Protein AF-A0AAU6Z5T1-F1 (afdb_monomer)

pLDDT: mean 82.78, std 9.33, range [44.53, 91.5]

Secondary structure (DSSP, 8-state):
--HHHHHHHHHHHHSTT--HHHHHHTS-HHHHHHHHHHHHHHHTSSSPPTTHHHHHHHHHHHHHHHHHHS--

Structure (mmCIF, N/CA/C/O backbone):
data_AF-A0AAU6Z5T1-F1
#
_entry.id   AF-A0AAU6Z5T1-F1
#
loop_
_atom_site.group_PDB
_atom_site.id
_atom_site.type_symbol
_atom_site.label_atom_id
_atom_site.label_alt_id
_atom_site.label_comp_id
_atom_site.label_asym_id
_atom_site.label_entity_id
_atom_site.label_seq_id
_atom_site.pdbx_PDB_ins_code
_atom_site.Cartn_x
_atom_site.Cartn_y
_atom_site.Cartn_z
_atom_site.occupancy
_atom_s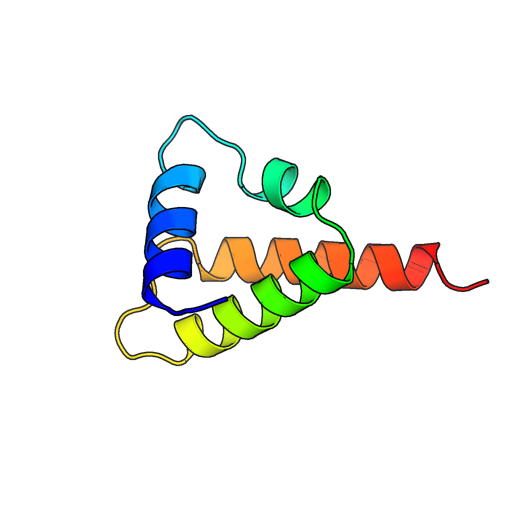ite.B_iso_or_equiv
_atom_site.auth_seq_id
_atom_site.auth_comp_id
_atom_site.auth_asym_id
_atom_site.auth_atom_id
_atom_site.pdbx_PDB_model_num
ATOM 1 N N . MET A 1 1 ? 4.597 -7.190 6.216 1.00 69.19 1 MET A N 1
ATOM 2 C CA . MET A 1 1 ? 4.293 -5.815 6.729 1.0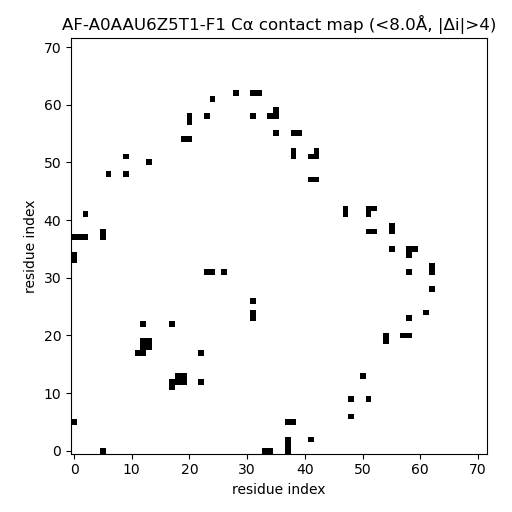0 69.19 1 MET A CA 1
ATOM 3 C C . MET A 1 1 ? 3.223 -5.868 7.838 1.00 69.19 1 MET A C 1
ATOM 5 O O . MET A 1 1 ? 2.373 -6.744 7.766 1.00 69.19 1 MET A O 1
ATOM 9 N N . ASN A 1 2 ? 3.247 -5.021 8.886 1.00 83.19 2 ASN A N 1
ATOM 10 C CA . ASN A 1 2 ? 2.210 -5.034 9.949 1.00 83.19 2 ASN A CA 1
ATOM 11 C C . ASN A 1 2 ? 1.095 -3.988 9.699 1.00 83.19 2 ASN A C 1
ATOM 13 O O . ASN A 1 2 ? 1.269 -3.073 8.896 1.00 83.19 2 ASN A O 1
ATOM 17 N N . GLN A 1 3 ? -0.042 -4.095 10.404 1.00 79.62 3 GLN A N 1
ATOM 18 C CA . GLN A 1 3 ? -1.208 -3.214 10.200 1.00 79.62 3 GLN A CA 1
ATOM 19 C C . GLN A 1 3 ? -0.928 -1.728 10.494 1.00 79.62 3 GLN A C 1
ATOM 21 O O . GLN A 1 3 ? -1.432 -0.853 9.792 1.00 79.62 3 GLN A O 1
ATOM 26 N N . LYS A 1 4 ? -0.120 -1.419 11.515 1.00 82.62 4 LYS A N 1
ATOM 27 C CA . LYS A 1 4 ? 0.217 -0.033 11.880 1.00 82.62 4 LYS A CA 1
ATOM 28 C C . LYS A 1 4 ? 1.114 0.623 10.833 1.00 82.62 4 LYS A C 1
ATOM 30 O O . LYS A 1 4 ? 0.887 1.774 10.465 1.00 82.62 4 LYS A O 1
ATOM 35 N N . ASP A 1 5 ? 2.100 -0.114 10.338 1.00 85.69 5 ASP A N 1
ATOM 36 C CA . ASP A 1 5 ? 2.992 0.333 9.272 1.00 85.69 5 ASP A CA 1
ATOM 37 C C . ASP A 1 5 ? 2.231 0.504 7.955 1.00 85.69 5 ASP A C 1
ATOM 39 O O . ASP A 1 5 ? 2.450 1.490 7.253 1.00 85.69 5 ASP A O 1
ATOM 43 N N . LEU A 1 6 ? 1.266 -0.377 7.665 1.00 84.25 6 LEU A N 1
ATOM 44 C CA . LEU A 1 6 ? 0.345 -0.214 6.540 1.00 84.25 6 LEU A CA 1
ATOM 45 C C . LEU A 1 6 ? -0.501 1.045 6.662 1.00 84.25 6 LEU A C 1
ATOM 47 O O . LEU A 1 6 ? -0.518 1.843 5.732 1.00 84.25 6 LEU A O 1
ATOM 51 N N . ALA A 1 7 ? -1.149 1.274 7.802 1.00 81.69 7 ALA A N 1
ATOM 52 C CA . ALA 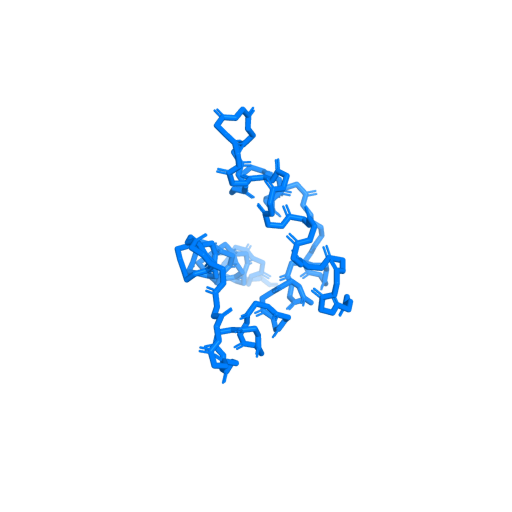A 1 7 ? -1.944 2.479 8.008 1.00 81.69 7 ALA A CA 1
ATOM 53 C C . ALA A 1 7 ? -1.099 3.755 7.849 1.00 81.69 7 ALA A C 1
ATOM 55 O O . ALA A 1 7 ? -1.538 4.716 7.222 1.00 81.69 7 ALA A O 1
ATOM 56 N N . ARG A 1 8 ? 0.143 3.752 8.353 1.00 83.69 8 ARG A N 1
ATOM 57 C CA . ARG A 1 8 ? 1.074 4.877 8.194 1.00 83.69 8 ARG A CA 1
ATOM 58 C C . ARG A 1 8 ? 1.527 5.061 6.746 1.00 83.69 8 ARG A C 1
ATOM 60 O O . ARG A 1 8 ? 1.637 6.196 6.288 1.00 83.69 8 ARG A O 1
ATOM 67 N N . TYR A 1 9 ? 1.793 3.969 6.033 1.00 83.62 9 TYR A N 1
ATOM 68 C CA . TYR A 1 9 ? 2.118 3.996 4.609 1.00 83.62 9 TYR A CA 1
ATOM 69 C C . TYR A 1 9 ? 0.951 4.561 3.795 1.00 83.62 9 TYR A C 1
ATOM 71 O O . TYR A 1 9 ? 1.159 5.455 2.980 1.00 83.62 9 TYR A O 1
ATOM 79 N N . LEU A 1 10 ? -0.271 4.096 4.059 1.00 82.19 10 LEU A N 1
ATOM 80 C CA . LEU A 1 10 ? -1.491 4.581 3.422 1.00 82.19 10 LEU A CA 1
ATOM 81 C C . LEU A 1 10 ? -1.693 6.070 3.687 1.00 82.19 10 LEU A C 1
ATOM 83 O O . LEU A 1 10 ? -1.783 6.839 2.743 1.00 82.19 10 LEU A O 1
ATOM 87 N N . ALA A 1 11 ? -1.663 6.498 4.949 1.00 80.75 11 ALA A N 1
ATOM 88 C CA . ALA A 1 11 ? -1.830 7.905 5.300 1.00 80.75 11 ALA A CA 1
ATOM 89 C C . ALA A 1 11 ? -0.775 8.805 4.637 1.00 80.75 11 ALA A C 1
ATOM 91 O O . ALA A 1 11 ? -1.084 9.911 4.227 1.00 80.75 11 ALA A O 1
ATOM 92 N N . ARG A 1 12 ? 0.469 8.333 4.492 1.00 80.56 12 ARG A N 1
ATOM 93 C CA . ARG A 1 12 ? 1.551 9.120 3.884 1.00 80.56 12 ARG A CA 1
ATOM 94 C C . ARG A 1 12 ? 1.501 9.183 2.357 1.00 80.56 12 ARG A C 1
ATOM 96 O O . ARG A 1 12 ? 2.002 10.148 1.792 1.00 80.56 12 ARG A O 1
ATOM 103 N N . ASN A 1 13 ? 1.016 8.133 1.700 1.00 77.50 13 ASN A N 1
ATOM 104 C CA . ASN A 1 13 ? 0.990 8.058 0.236 1.00 77.50 13 ASN A CA 1
ATOM 105 C C . ASN A 1 13 ? -0.403 8.321 -0.352 1.00 77.50 13 ASN A C 1
ATOM 107 O O . ASN A 1 13 ? -0.533 8.345 -1.563 1.00 77.50 13 ASN A O 1
ATOM 111 N N . LEU A 1 14 ? -1.439 8.479 0.472 1.00 74.12 14 LEU A N 1
ATOM 112 C CA . LEU A 1 14 ? -2.768 8.924 0.038 1.00 74.12 14 LEU A CA 1
ATOM 11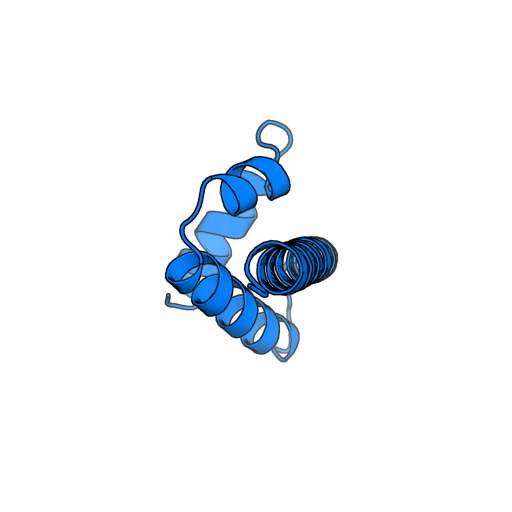3 C C . LEU A 1 14 ? -3.035 10.396 0.380 1.00 74.12 14 LEU A C 1
ATOM 115 O O . LEU A 1 14 ? -4.006 10.956 -0.114 1.00 74.12 14 LEU A O 1
ATOM 119 N N . ASP A 1 15 ? -2.190 11.014 1.207 1.00 71.12 15 ASP A N 1
ATOM 120 C CA . ASP A 1 15 ? -2.167 12.464 1.394 1.00 71.12 15 ASP A CA 1
ATOM 121 C C . ASP A 1 15 ? -1.546 13.130 0.151 1.00 71.12 15 ASP A C 1
ATOM 123 O O . ASP A 1 15 ? -0.560 12.621 -0.389 1.00 71.12 15 ASP A O 1
ATOM 127 N N . ASP A 1 16 ? -2.153 14.239 -0.285 1.00 57.12 16 ASP A N 1
ATOM 128 C CA . ASP A 1 16 ? -2.220 14.886 -1.621 1.00 57.12 16 ASP A CA 1
ATOM 129 C C . ASP A 1 16 ? -0.908 15.064 -2.436 1.00 57.12 16 ASP A C 1
ATOM 131 O O . ASP A 1 16 ? -0.911 15.590 -3.544 1.00 57.12 16 ASP A O 1
ATOM 135 N N . THR A 1 17 ? 0.247 14.639 -1.921 1.00 56.84 17 THR A N 1
ATOM 136 C CA . THR A 1 17 ? 1.585 14.925 -2.468 1.00 56.84 17 THR A CA 1
ATOM 137 C C . THR A 1 17 ? 2.373 13.714 -2.972 1.00 56.84 17 THR A C 1
ATOM 139 O O . THR A 1 17 ? 3.449 13.897 -3.550 1.00 56.84 17 THR A O 1
ATOM 142 N N . ARG A 1 18 ? 1.900 12.475 -2.785 1.00 67.19 18 ARG A N 1
ATOM 143 C CA . ARG A 1 18 ? 2.605 11.271 -3.263 1.00 67.19 18 ARG A CA 1
ATOM 144 C C . ARG A 1 18 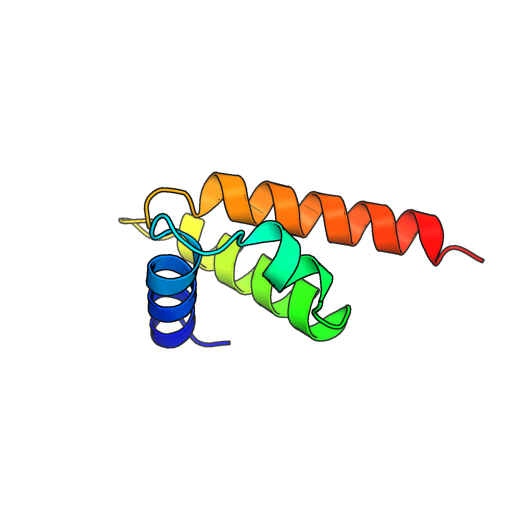? 1.683 10.356 -4.041 1.00 67.19 18 ARG A C 1
ATOM 146 O O . ARG A 1 18 ? 0.645 9.973 -3.539 1.00 67.19 18 ARG A O 1
ATOM 153 N N . ASP A 1 19 ? 2.107 9.967 -5.239 1.00 77.38 19 ASP A N 1
ATOM 154 C CA . ASP A 1 19 ? 1.414 8.959 -6.035 1.00 77.38 19 ASP A CA 1
ATOM 155 C C . ASP A 1 19 ? 1.714 7.559 -5.457 1.00 77.38 19 ASP A C 1
ATOM 157 O O . ASP A 1 19 ? 2.855 7.079 -5.542 1.00 77.38 19 ASP A O 1
ATOM 161 N N . PRO A 1 20 ? 0.735 6.895 -4.817 1.00 75.88 20 PRO A N 1
ATOM 162 C CA . PRO A 1 20 ? 0.961 5.611 -4.161 1.00 75.88 20 PRO A CA 1
ATOM 163 C C . PRO A 1 20 ? 1.208 4.496 -5.187 1.00 75.88 20 PRO A C 1
ATOM 165 O O . PRO A 1 20 ? 1.921 3.538 -4.888 1.00 75.88 20 PRO A O 1
ATOM 168 N N . ALA A 1 21 ? 0.687 4.645 -6.410 1.00 76.69 21 ALA A N 1
ATOM 169 C CA . ALA A 1 21 ? 0.920 3.732 -7.521 1.00 76.69 21 ALA A CA 1
ATOM 170 C C . ALA A 1 21 ? 2.394 3.740 -7.936 1.00 76.69 21 ALA A C 1
ATOM 172 O O . ALA A 1 21 ? 3.018 2.690 -8.059 1.00 76.69 21 ALA A O 1
ATOM 173 N N . ALA A 1 22 ? 2.989 4.921 -8.099 1.00 81.19 22 ALA A N 1
ATOM 174 C CA . ALA A 1 22 ? 4.397 5.086 -8.424 1.00 81.19 22 ALA A CA 1
ATOM 175 C C . ALA A 1 22 ? 5.295 4.509 -7.324 1.00 81.19 22 ALA A C 1
ATOM 177 O O . ALA A 1 22 ? 6.287 3.844 -7.629 1.00 81.19 22 ALA A O 1
ATOM 178 N N . ALA A 1 23 ? 4.928 4.705 -6.052 1.00 81.00 23 ALA A N 1
ATOM 179 C CA . ALA A 1 23 ? 5.639 4.099 -4.931 1.00 81.00 23 ALA A CA 1
ATOM 180 C C . ALA A 1 23 ? 5.577 2.564 -4.982 1.00 81.00 23 ALA A C 1
ATOM 182 O O . ALA A 1 23 ? 6.609 1.921 -4.816 1.00 81.00 23 ALA A O 1
ATOM 183 N N . ALA A 1 24 ? 4.405 1.986 -5.261 1.00 81.25 24 ALA A N 1
ATOM 184 C CA . ALA A 1 24 ? 4.231 0.544 -5.420 1.00 81.25 24 ALA A CA 1
ATOM 185 C C . ALA A 1 24 ? 5.023 -0.009 -6.619 1.00 81.25 24 ALA A C 1
ATOM 187 O O . ALA A 1 24 ? 5.695 -1.030 -6.509 1.00 81.25 24 ALA A O 1
ATOM 188 N N . ARG A 1 25 ? 5.040 0.702 -7.750 1.00 81.88 25 ARG A N 1
ATOM 189 C CA . ARG A 1 25 ? 5.784 0.299 -8.955 1.00 81.88 25 ARG A CA 1
ATOM 190 C C . ARG A 1 25 ? 7.297 0.276 -8.755 1.00 81.88 25 ARG A C 1
ATOM 192 O O . ARG A 1 25 ? 7.981 -0.515 -9.397 1.00 81.88 25 ARG A O 1
ATOM 199 N N . ALA A 1 26 ? 7.820 1.102 -7.856 1.00 85.00 26 ALA A N 1
ATOM 200 C CA . ALA A 1 26 ? 9.234 1.089 -7.492 1.00 85.00 26 ALA A CA 1
ATOM 201 C C . ALA A 1 26 ? 9.622 -0.085 -6.566 1.00 85.00 26 ALA A C 1
ATOM 203 O O . ALA A 1 26 ? 10.809 -0.289 -6.318 1.00 85.00 26 ALA A O 1
ATOM 204 N N . MET A 1 27 ? 8.652 -0.841 -6.037 1.00 85.62 27 MET A N 1
ATOM 205 C CA . MET A 1 27 ? 8.902 -1.986 -5.158 1.00 85.62 27 MET A CA 1
ATOM 206 C C . MET A 1 27 ? 9.243 -3.251 -5.958 1.00 85.62 27 MET A C 1
ATOM 208 O O . MET A 1 27 ? 8.802 -3.437 -7.096 1.00 85.62 27 MET A O 1
ATOM 212 N N . SER A 1 28 ? 10.011 -4.146 -5.333 1.00 88.81 28 SER A N 1
ATOM 213 C CA . SER A 1 28 ? 10.242 -5.511 -5.820 1.00 88.81 28 SER A CA 1
ATOM 214 C C . SER A 1 28 ? 8.955 -6.341 -5.791 1.00 88.81 28 SER A C 1
ATOM 216 O O . SER A 1 28 ? 8.063 -6.054 -4.993 1.00 88.81 28 SER A O 1
ATOM 218 N N . ASP A 1 29 ? 8.883 -7.4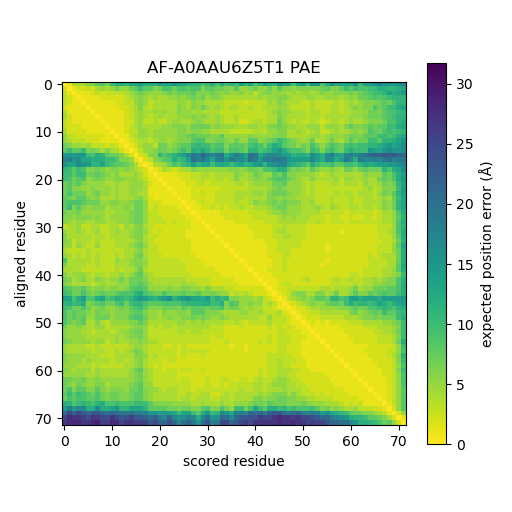04 -6.595 1.00 88.12 29 ASP A N 1
ATOM 219 C CA . ASP A 1 29 ? 7.716 -8.295 -6.674 1.00 88.12 29 ASP A CA 1
ATOM 220 C C . ASP A 1 29 ? 7.288 -8.871 -5.316 1.00 88.12 29 ASP A C 1
ATOM 222 O O . ASP A 1 29 ? 6.107 -8.803 -4.979 1.00 88.12 29 ASP A O 1
ATOM 226 N N . ASP A 1 30 ? 8.231 -9.349 -4.495 1.00 88.12 30 ASP A N 1
ATOM 227 C CA . ASP A 1 30 ? 7.932 -9.872 -3.150 1.00 88.12 30 ASP A CA 1
ATOM 228 C C . ASP A 1 30 ? 7.308 -8.809 -2.238 1.00 88.12 30 ASP A C 1
ATOM 230 O O . ASP A 1 30 ? 6.314 -9.052 -1.554 1.00 88.12 30 ASP A O 1
ATOM 234 N N . ALA A 1 31 ? 7.861 -7.595 -2.260 1.00 88.62 31 ALA A N 1
ATOM 235 C CA . ALA A 1 31 ? 7.375 -6.494 -1.438 1.00 88.62 31 ALA A CA 1
ATOM 236 C C . ALA A 1 31 ? 5.998 -6.002 -1.917 1.00 88.62 31 ALA A C 1
ATOM 238 O O . ALA A 1 31 ? 5.154 -5.621 -1.103 1.00 88.62 31 ALA A O 1
ATOM 239 N N . LEU A 1 32 ? 5.759 -6.028 -3.230 1.00 89.56 32 LEU A N 1
ATOM 240 C CA . LEU A 1 32 ? 4.472 -5.697 -3.831 1.00 89.56 32 LEU A CA 1
ATOM 241 C C . LEU A 1 32 ? 3.408 -6.755 -3.489 1.00 89.56 32 LEU A C 1
ATOM 243 O O . LEU A 1 32 ? 2.279 -6.402 -3.150 1.00 89.56 32 LEU A O 1
ATOM 247 N N . ALA A 1 33 ? 3.776 -8.039 -3.495 1.00 90.56 33 ALA A N 1
ATOM 248 C CA . ALA A 1 33 ? 2.911 -9.137 -3.072 1.00 90.56 33 ALA A CA 1
ATOM 249 C C . ALA A 1 33 ? 2.565 -9.060 -1.574 1.00 90.56 33 ALA A C 1
ATOM 251 O O . ALA A 1 33 ? 1.397 -9.199 -1.207 1.00 90.56 33 ALA A O 1
ATOM 252 N N . GLU A 1 34 ? 3.542 -8.764 -0.711 1.00 91.50 34 GLU A N 1
ATOM 253 C CA . GLU A 1 34 ? 3.297 -8.526 0.718 1.00 91.50 34 GLU A CA 1
ATOM 254 C C . GLU A 1 34 ? 2.375 -7.322 0.962 1.00 91.50 34 GLU A C 1
A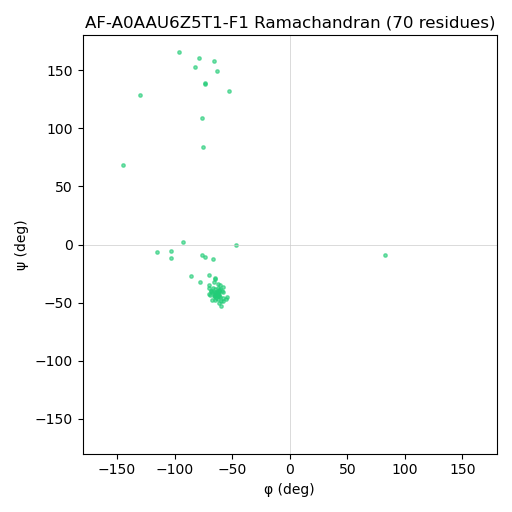TOM 256 O O . GLU A 1 34 ? 1.525 -7.359 1.860 1.00 91.50 34 GLU A O 1
ATOM 261 N N . LEU A 1 35 ? 2.528 -6.249 0.179 1.00 90.44 35 LEU A N 1
ATOM 262 C CA . LEU A 1 35 ? 1.652 -5.082 0.251 1.00 90.44 35 LEU A CA 1
ATOM 263 C C . LEU A 1 35 ? 0.219 -5.445 -0.155 1.00 90.44 35 LEU A C 1
ATOM 265 O O . LEU A 1 35 ? -0.716 -5.057 0.544 1.00 90.44 35 LEU A O 1
ATOM 269 N N . ALA A 1 36 ? 0.044 -6.212 -1.234 1.00 91.19 36 ALA A N 1
ATOM 270 C 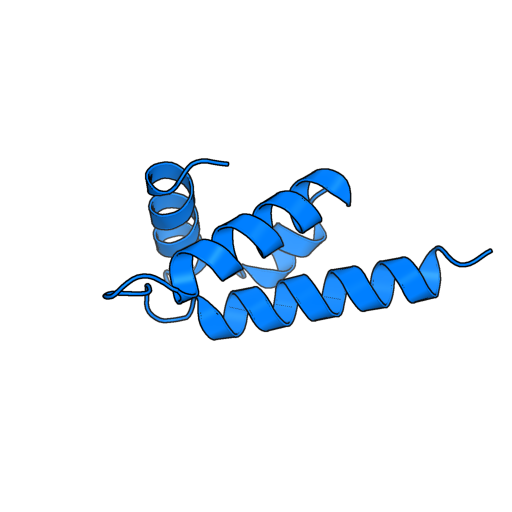CA . ALA A 1 36 ? -1.263 -6.667 -1.706 1.00 91.19 36 ALA A CA 1
ATOM 271 C C . ALA A 1 36 ? -1.996 -7.502 -0.646 1.00 91.19 36 ALA A C 1
ATOM 273 O O . ALA A 1 36 ? -3.155 -7.233 -0.337 1.00 91.19 36 ALA A O 1
ATOM 274 N N . ASP A 1 37 ? -1.310 -8.480 -0.053 1.00 91.19 37 ASP A N 1
ATOM 275 C CA . ASP A 1 37 ? -1.863 -9.326 1.007 1.00 91.19 37 ASP A CA 1
ATOM 276 C C . ASP A 1 37 ? -2.201 -8.508 2.268 1.00 91.19 37 ASP A C 1
ATOM 278 O O . ASP A 1 37 ? -3.283 -8.655 2.842 1.00 91.19 37 ASP A O 1
ATOM 282 N N . SER A 1 38 ? -1.336 -7.564 2.650 1.00 90.75 38 SER A N 1
ATOM 283 C CA . SER A 1 38 ? -1.594 -6.680 3.794 1.00 90.75 38 SER A CA 1
ATOM 284 C C . SER A 1 38 ? -2.801 -5.766 3.551 1.00 90.75 38 SER A C 1
ATOM 286 O O . SER A 1 38 ? -3.615 -5.567 4.453 1.00 90.75 38 SER A O 1
ATOM 288 N N . LEU A 1 39 ? -2.943 -5.228 2.335 1.00 90.12 39 LEU A N 1
ATOM 289 C CA . LEU A 1 39 ? -4.095 -4.425 1.924 1.00 90.12 39 LEU A CA 1
ATOM 290 C C . LEU A 1 39 ? -5.380 -5.249 1.918 1.00 90.12 39 LEU A C 1
ATOM 292 O O . LEU A 1 39 ? -6.386 -4.786 2.444 1.00 90.12 39 LEU A O 1
ATOM 296 N N . TYR A 1 40 ? -5.338 -6.472 1.392 1.00 90.00 40 TYR A N 1
ATOM 297 C CA . TYR A 1 40 ? -6.479 -7.381 1.396 1.00 90.00 40 TYR A CA 1
ATOM 298 C C . TYR A 1 40 ? -6.972 -7.657 2.823 1.00 90.00 40 TYR A C 1
ATOM 300 O O . TYR A 1 40 ? -8.150 -7.471 3.121 1.00 90.00 40 TYR A O 1
ATOM 308 N N . ARG A 1 41 ? -6.059 -7.989 3.746 1.00 89.38 41 ARG A N 1
ATOM 309 C CA . ARG A 1 41 ? -6.398 -8.174 5.168 1.00 89.38 41 ARG A CA 1
ATOM 310 C C . ARG A 1 41 ? -6.927 -6.898 5.818 1.00 89.38 41 ARG A C 1
ATOM 312 O O . ARG A 1 41 ? -7.770 -6.974 6.700 1.00 89.38 41 ARG A O 1
ATOM 319 N N . HIS A 1 42 ? -6.433 -5.727 5.412 1.00 87.81 42 HIS A N 1
ATOM 320 C CA . HIS A 1 42 ? -6.915 -4.441 5.924 1.00 87.81 42 HIS A CA 1
ATOM 321 C C . HIS A 1 42 ? -8.327 -4.110 5.438 1.00 87.81 42 HIS A C 1
ATOM 323 O O . HIS A 1 42 ? -9.127 -3.581 6.208 1.00 87.81 42 HIS A O 1
ATOM 329 N N . LEU A 1 43 ? -8.646 -4.448 4.188 1.00 88.69 43 LEU A N 1
ATOM 330 C CA . LEU A 1 43 ? -9.987 -4.300 3.619 1.00 88.69 43 LEU A CA 1
ATOM 331 C C . LEU A 1 43 ? -11.025 -5.191 4.308 1.00 88.69 43 LEU A C 1
ATOM 333 O O . LEU A 1 43 ? -12.182 -4.796 4.390 1.00 88.69 43 LEU A O 1
ATOM 337 N N . ASP A 1 44 ? -10.604 -6.340 4.833 1.00 89.44 44 ASP A N 1
ATOM 338 C CA . ASP A 1 44 ? -11.453 -7.251 5.610 1.00 89.44 44 ASP A CA 1
ATOM 339 C C . ASP A 1 44 ? -11.760 -6.734 7.035 1.00 89.44 44 ASP A C 1
ATOM 341 O O . ASP A 1 44 ? -12.634 -7.246 7.732 1.00 89.44 44 ASP A O 1
ATOM 345 N N . THR A 1 45 ? -11.074 -5.680 7.497 1.00 84.62 45 THR A N 1
ATOM 346 C CA . THR A 1 45 ? -11.342 -5.090 8.818 1.00 84.62 45 THR A CA 1
ATOM 347 C C . THR A 1 45 ? -12.580 -4.192 8.823 1.00 84.62 45 THR A C 1
ATOM 349 O O . THR A 1 45 ? -13.006 -3.671 7.799 1.00 84.62 45 THR A O 1
ATOM 352 N N . GLN A 1 46 ? -13.140 -3.931 10.009 1.00 80.38 46 GLN A N 1
ATOM 353 C CA . GLN A 1 46 ? -14.367 -3.131 10.162 1.00 80.38 46 GLN A CA 1
ATOM 354 C C . GLN A 1 46 ? -14.224 -1.643 9.786 1.00 80.38 46 GLN A C 1
ATOM 356 O O . GLN A 1 46 ? -15.230 -0.945 9.693 1.00 80.38 46 GLN A O 1
ATOM 361 N N . SER A 1 47 ? -13.001 -1.133 9.604 1.00 77.88 47 SER A N 1
ATOM 362 C CA . SER A 1 47 ? -12.751 0.285 9.321 1.00 77.88 47 SER A CA 1
ATOM 363 C C . SER A 1 47 ? -11.564 0.460 8.366 1.00 77.88 47 SER A C 1
ATOM 365 O O . SER A 1 47 ? -10.505 0.954 8.777 1.00 77.88 47 SER A O 1
ATOM 367 N N . PRO A 1 48 ? -11.702 0.057 7.091 1.00 81.56 48 PRO A N 1
ATOM 368 C CA . PRO A 1 48 ? -10.645 0.239 6.114 1.00 81.56 48 PRO A CA 1
ATOM 369 C C . PRO A 1 48 ? -10.367 1.729 5.899 1.00 81.56 48 PRO A C 1
ATOM 371 O O . PRO A 1 48 ? -11.243 2.586 6.009 1.00 81.56 48 PRO A O 1
ATOM 374 N N . VAL A 1 49 ? -9.114 2.043 5.581 1.00 83.19 49 VAL A N 1
ATOM 375 C CA . VAL A 1 49 ? -8.702 3.428 5.328 1.00 83.19 49 VAL A CA 1
ATOM 376 C C . VAL A 1 49 ? -9.249 3.848 3.965 1.00 83.19 49 VAL A C 1
ATOM 378 O O . VAL A 1 49 ? -9.214 3.069 3.010 1.00 83.19 49 VAL A O 1
ATOM 381 N N . PHE A 1 50 ? -9.750 5.080 3.871 1.00 80.44 50 PHE A N 1
ATOM 382 C CA . PHE A 1 50 ? -10.204 5.653 2.606 1.00 80.44 50 PHE A CA 1
ATOM 383 C C . PHE A 1 50 ? -9.099 5.542 1.544 1.00 80.44 50 PHE A C 1
ATOM 385 O O . PHE A 1 50 ? -7.946 5.838 1.829 1.00 80.44 50 PHE A O 1
ATOM 392 N N . GLY A 1 51 ? -9.431 5.069 0.340 1.00 83.00 51 GLY A N 1
ATOM 393 C CA . GLY A 1 51 ? -8.458 4.849 -0.739 1.00 83.00 51 GLY A CA 1
ATOM 394 C C . GLY A 1 51 ? -7.677 3.527 -0.674 1.00 83.00 51 GLY A C 1
ATOM 395 O O . GLY A 1 51 ? -7.037 3.169 -1.662 1.00 83.00 51 GLY A O 1
ATOM 396 N N . ALA A 1 52 ? -7.776 2.743 0.411 1.00 85.94 52 ALA A N 1
ATOM 397 C CA . ALA A 1 52 ? -7.114 1.435 0.506 1.00 85.94 52 ALA A CA 1
ATOM 398 C C . ALA A 1 52 ? -7.591 0.453 -0.577 1.00 85.94 52 ALA A C 1
ATOM 400 O O . ALA A 1 52 ? -6.792 -0.321 -1.097 1.00 85.94 52 ALA A O 1
ATOM 401 N N . HIS A 1 53 ? -8.875 0.513 -0.949 1.00 87.62 53 HIS A N 1
ATOM 402 C CA . HIS A 1 53 ? -9.441 -0.337 -1.999 1.00 87.62 53 HIS A CA 1
ATOM 403 C C . HIS A 1 53 ? -8.875 0.017 -3.378 1.00 87.62 53 HIS A C 1
ATOM 405 O O . HIS A 1 53 ? -8.385 -0.854 -4.092 1.00 87.62 53 HIS A O 1
ATOM 411 N N . SER A 1 54 ? -8.858 1.309 -3.719 1.00 87.56 54 SER A N 1
ATOM 412 C CA . SER A 1 54 ? -8.275 1.793 -4.974 1.00 87.56 54 SER A CA 1
ATOM 413 C C . SER A 1 54 ? -6.790 1.459 -5.076 1.00 87.56 54 SER A C 1
ATOM 415 O O . SER A 1 54 ? -6.316 1.115 -6.155 1.00 87.56 54 SER A O 1
ATOM 417 N N . LEU A 1 55 ? -6.053 1.542 -3.964 1.00 86.69 55 LEU A N 1
ATOM 418 C CA . LEU A 1 55 ? -4.645 1.164 -3.940 1.00 86.69 55 LEU A CA 1
ATOM 419 C C . LEU A 1 55 ? -4.454 -0.346 -4.101 1.00 86.69 55 LEU A C 1
ATOM 421 O O . LEU A 1 55 ? -3.587 -0.764 -4.860 1.00 86.69 55 LEU A O 1
ATOM 425 N N . TYR A 1 56 ? -5.262 -1.160 -3.417 1.00 90.56 56 TYR A N 1
ATOM 426 C CA . TYR A 1 56 ? -5.224 -2.614 -3.570 1.00 90.56 56 TYR A CA 1
ATOM 427 C C . TYR A 1 56 ? -5.415 -3.021 -5.028 1.00 90.56 56 TYR A C 1
ATOM 429 O O . TYR A 1 56 ? -4.626 -3.808 -5.541 1.00 90.56 56 TYR A O 1
ATOM 437 N N . GLN A 1 57 ? -6.403 -2.435 -5.707 1.00 90.44 57 GLN A N 1
ATOM 438 C CA . GLN A 1 57 ? -6.655 -2.725 -7.113 1.00 90.44 57 GLN A CA 1
ATOM 439 C C . GLN A 1 57 ? -5.442 -2.377 -7.988 1.00 90.44 57 GLN A C 1
ATOM 441 O O . GLN A 1 57 ? -5.009 -3.207 -8.773 1.00 90.44 57 GLN A O 1
ATOM 446 N N . GLN A 1 58 ? -4.823 -1.209 -7.791 1.00 89.38 58 GLN A N 1
ATOM 447 C CA . GLN A 1 58 ? -3.620 -0.808 -8.537 1.00 89.38 58 GLN A CA 1
ATOM 448 C C . GLN A 1 58 ? -2.426 -1.739 -8.294 1.00 89.38 58 GLN A C 1
ATOM 450 O O . GLN A 1 58 ? -1.697 -2.076 -9.225 1.00 89.38 58 GLN A O 1
ATOM 455 N N . VAL A 1 59 ? -2.221 -2.155 -7.043 1.00 90.12 59 VAL A N 1
ATOM 456 C CA . VAL A 1 59 ? -1.164 -3.100 -6.664 1.00 90.12 59 VAL A CA 1
ATOM 457 C C . VAL A 1 59 ? -1.420 -4.478 -7.285 1.00 90.12 59 VAL A C 1
ATOM 459 O O . VAL A 1 59 ? -0.487 -5.102 -7.788 1.00 90.12 59 VAL A O 1
ATOM 462 N N . ALA A 1 60 ? -2.669 -4.948 -7.275 1.00 90.88 60 ALA A N 1
ATOM 463 C CA . ALA A 1 60 ? -3.063 -6.220 -7.870 1.00 90.88 60 ALA A CA 1
ATOM 464 C C . ALA A 1 60 ? -2.908 -6.214 -9.401 1.00 90.88 60 ALA A C 1
ATOM 466 O O . ALA A 1 60 ? -2.335 -7.156 -9.946 1.00 90.88 60 ALA A O 1
ATOM 467 N N . ASP A 1 61 ? -3.340 -5.143 -10.074 1.00 90.62 61 ASP A N 1
ATOM 468 C CA . ASP A 1 61 ? -3.134 -4.932 -11.512 1.00 90.62 61 ASP A CA 1
ATOM 469 C C . ASP A 1 61 ? -1.641 -4.935 -11.870 1.00 90.62 61 ASP A C 1
ATOM 471 O O . ASP A 1 61 ? -1.223 -5.607 -12.808 1.00 90.62 61 ASP A O 1
ATOM 475 N N . GLU A 1 62 ? -0.798 -4.231 -11.107 1.00 88.94 62 GLU A N 1
ATOM 476 C CA . GLU A 1 62 ? 0.646 -4.209 -11.360 1.00 88.94 62 GLU A CA 1
ATOM 477 C C . GLU A 1 62 ? 1.283 -5.596 -11.161 1.00 88.94 62 GLU A C 1
ATOM 479 O O . GLU A 1 62 ? 2.132 -5.988 -11.961 1.00 88.94 62 GLU A O 1
ATOM 484 N N . LEU A 1 63 ? 0.857 -6.373 -10.157 1.00 89.69 63 LEU A N 1
ATOM 485 C CA . LEU A 1 63 ? 1.300 -7.764 -9.987 1.00 89.69 63 LEU A CA 1
ATOM 486 C C . LEU A 1 63 ? 0.892 -8.647 -11.169 1.00 89.69 63 LEU A C 1
ATOM 488 O O . LEU A 1 63 ? 1.699 -9.454 -11.632 1.00 89.69 63 LEU A O 1
ATOM 492 N N . ASP A 1 64 ? -0.338 -8.505 -11.660 1.00 89.94 64 ASP A N 1
ATOM 493 C CA . ASP A 1 64 ? -0.821 -9.252 -12.822 1.00 89.94 64 ASP A CA 1
ATOM 494 C C . ASP A 1 64 ? -0.031 -8.885 -14.086 1.00 89.94 64 ASP A C 1
ATOM 496 O O . ASP A 1 64 ? 0.511 -9.758 -14.767 1.00 89.94 64 ASP A O 1
ATOM 500 N N . LEU A 1 65 ? 0.179 -7.586 -14.319 1.00 89.62 65 LEU A N 1
ATOM 501 C CA . LEU A 1 65 ? 1.007 -7.078 -15.410 1.00 89.62 65 LEU A CA 1
ATOM 502 C C . LEU A 1 65 ? 2.444 -7.602 -15.335 1.00 89.62 65 LEU A C 1
ATOM 504 O O . LEU A 1 65 ? 3.022 -7.953 -16.364 1.00 89.62 65 LEU A O 1
ATOM 508 N N . ARG A 1 66 ? 3.047 -7.673 -14.144 1.00 88.31 66 ARG A N 1
ATOM 509 C CA . ARG A 1 66 ? 4.401 -8.220 -13.971 1.00 88.31 66 ARG A CA 1
ATOM 510 C C . ARG A 1 66 ? 4.457 -9.710 -14.239 1.00 88.31 66 ARG A C 1
ATOM 512 O O . ARG A 1 66 ? 5.375 -10.149 -14.922 1.00 88.31 66 ARG A O 1
ATOM 519 N N . ARG A 1 67 ? 3.462 -10.474 -13.790 1.00 86.94 67 ARG A N 1
ATOM 520 C CA . ARG A 1 67 ? 3.345 -11.904 -14.113 1.00 86.94 67 ARG A CA 1
ATOM 521 C C . ARG A 1 67 ? 3.197 -12.124 -15.615 1.00 86.94 67 ARG A C 1
ATOM 523 O O . ARG A 1 67 ? 3.871 -12.985 -16.166 1.00 86.94 67 ARG A O 1
ATOM 530 N N . ALA A 1 68 ? 2.389 -11.304 -16.284 1.00 87.31 68 ALA A N 1
ATOM 531 C CA . ALA A 1 68 ? 2.228 -11.352 -17.733 1.00 87.31 68 ALA A CA 1
ATOM 532 C C . ALA A 1 68 ? 3.512 -10.959 -18.492 1.00 87.31 68 ALA A C 1
ATOM 534 O O . ALA A 1 68 ? 3.777 -11.496 -19.563 1.00 87.31 68 ALA A O 1
ATOM 535 N N . ARG A 1 69 ? 4.330 -10.045 -17.946 1.00 82.44 69 ARG A N 1
ATOM 536 C CA . ARG A 1 69 ? 5.597 -9.581 -18.554 1.00 82.44 69 ARG A CA 1
ATOM 537 C C . ARG A 1 69 ? 6.807 -10.458 -18.221 1.00 82.44 69 ARG A C 1
ATOM 539 O O . ARG A 1 69 ? 7.757 -10.475 -18.995 1.00 82.44 69 ARG A O 1
ATOM 546 N N . GLY A 1 70 ? 6.781 -11.142 -17.080 1.00 67.12 70 GLY A N 1
ATOM 547 C CA . GLY A 1 70 ? 7.795 -12.089 -16.610 1.00 67.12 70 GLY A CA 1
ATOM 548 C C . GLY A 1 70 ? 7.503 -13.544 -16.989 1.00 67.12 70 GLY A C 1
ATOM 549 O O . GLY A 1 70 ? 8.263 -14.429 -16.611 1.00 67.12 70 GLY A O 1
ATOM 550 N N . GLY A 1 71 ? 6.417 -13.798 -17.726 1.00 53.47 71 GLY A N 1
ATOM 551 C CA . GLY A 1 71 ? 6.136 -15.084 -18.356 1.00 53.47 71 GLY A CA 1
ATOM 552 C C . GLY A 1 71 ? 7.010 -15.290 -19.594 1.00 53.47 71 GLY A C 1
ATOM 553 O O . GLY A 1 71 ? 6.588 -15.005 -20.715 1.00 53.47 71 GLY A O 1
ATOM 554 N N . SER A 1 72 ? 8.239 -15.760 -19.397 1.00 44.53 72 SER A N 1
ATOM 555 C CA . SER A 1 72 ? 9.086 -16.382 -20.425 1.00 44.53 72 SER A CA 1
ATOM 556 C C . SER A 1 72 ? 9.816 -17.572 -19.826 1.00 44.53 72 SER A C 1
ATOM 558 O O . SER A 1 72 ? 10.367 -17.411 -18.715 1.00 44.53 72 SER A O 1
#

Sequence (72 aa):
MNQKDLARYLARNLDDTRDPAAAARAMS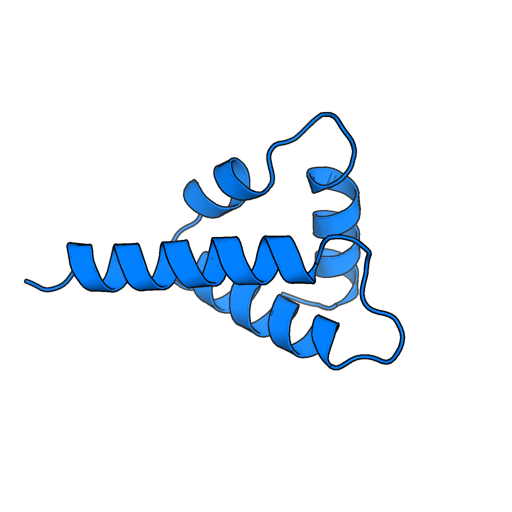DDALAELADSLYRHLDTQSPVFGAHSLYQQVADELDLRRARGGS

Nearest PDB structures (foldseek):
  7udc-assembly1_B  TM=5.609E-01  e=8.342E+00  Rattus norvegicus

Foldseek 3Di:
DDLVVLVVLCVVQVPPPHPVLVVLLPDDLVVLVVNLVSLVVQVVDPDRDPCSVVSSVSSVVVNVVVCVVPPD

Radius of gyration: 12.06 Å; Cα contacts (8 Å, |Δi|>4): 47; chains: 1; bounding box: 25×31×32 Å

Solvent-accessible surface area (backbone atoms only — not comparable to full-atom values): 4224 Å² total; per-residue (Å²): 125,56,72,69,59,47,52,51,50,47,57,61,28,69,40,99,84,41,65,49,64,62,58,49,67,73,44,54,71,70,59,41,51,44,48,36,54,46,40,52,59,42,61,74,42,100,74,52,58,90,64,46,66,65,48,34,51,53,46,49,50,50,51,50,52,46,54,66,71,63,67,122

Mean predicted aligned error: 5.4 Å